Protein AF-A0A1V5ZQQ4-F1 (afdb_monomer_lite)

pLDDT: mean 89.94, std 13.93, range [45.78, 98.38]

Sequence (112 aa):
MADYFGESYQDEYYIRDCAAGTGNLLAGLMNKYNIYASTLDMADVQVMKEMADLKTANLLKEHIFQFDFLNDSFDKLPQSLQTIIKDPEKRKKLIIYINPPYAEATNAKTVT

Radius of gyration: 15.59 Å; chains: 1; bounding box: 49×38×34 Å

Organism: NCBI:txid1852826

Secondary structure (DSSP, 8-state):
-HHHH-TTHHHHSEEEESS-TTTGGGTT---GGGEEEEES-HHHHHHHHHHHHTTSS---GGGEEE--TTTS-GGGS-HHHHHHHHSHHHHTTEEEE---------------

Structure (mmCIF, N/CA/C/O backbone):
data_AF-A0A1V5ZQQ4-F1
#
_entry.id   AF-A0A1V5ZQQ4-F1
#
loop_
_atom_site.group_PDB
_atom_site.id
_atom_site.type_symbol
_atom_site.label_atom_id
_atom_site.label_alt_id
_atom_site.label_comp_id
_atom_site.label_asym_id
_atom_site.label_entity_id
_atom_site.label_seq_id
_atom_site.pdbx_PDB_ins_code
_atom_site.Cartn_x
_atom_site.Cartn_y
_atom_site.Cartn_z
_atom_site.occupancy
_atom_site.B_iso_or_equiv
_atom_site.auth_seq_id
_atom_site.auth_comp_id
_atom_site.auth_asym_id
_atom_site.auth_atom_id
_atom_site.pdbx_PDB_model_num
ATOM 1 N N . MET A 1 1 ? -14.286 -10.548 -2.247 1.00 75.56 1 MET A N 1
ATOM 2 C CA . MET A 1 1 ? -14.123 -9.343 -1.394 1.00 75.56 1 MET A CA 1
ATOM 3 C C . MET A 1 1 ? -15.473 -8.710 -1.116 1.00 75.56 1 MET A C 1
ATOM 5 O O . MET A 1 1 ? -15.832 -8.645 0.050 1.00 75.56 1 MET A O 1
ATOM 9 N N . ALA A 1 2 ? -16.248 -8.363 -2.150 1.00 77.94 2 ALA A N 1
ATOM 10 C CA . ALA A 1 2 ? -17.621 -7.877 -1.985 1.00 77.94 2 ALA A CA 1
ATOM 11 C C . ALA A 1 2 ? -18.520 -8.831 -1.172 1.00 77.94 2 ALA A C 1
ATOM 13 O O . ALA A 1 2 ? -19.231 -8.382 -0.284 1.00 77.94 2 ALA A O 1
ATOM 14 N N . ASP A 1 3 ? -18.391 -10.148 -1.364 1.00 81.88 3 ASP A N 1
ATOM 15 C CA . ASP A 1 3 ? -19.171 -11.138 -0.596 1.00 81.88 3 ASP A CA 1
ATOM 16 C C . ASP A 1 3 ? -18.884 -11.140 0.917 1.00 81.88 3 ASP A C 1
ATOM 18 O O . ASP A 1 3 ? -19.696 -11.620 1.702 1.00 81.88 3 ASP A O 1
ATOM 22 N N . TYR A 1 4 ? -17.726 -10.618 1.338 1.00 82.88 4 TYR A N 1
ATOM 23 C CA . TYR A 1 4 ? -17.295 -10.608 2.741 1.00 82.88 4 TYR A CA 1
ATOM 24 C C . TYR A 1 4 ? -17.385 -9.219 3.382 1.00 82.88 4 TYR A C 1
ATOM 26 O O . TYR A 1 4 ? -17.642 -9.118 4.578 1.00 82.88 4 TYR A O 1
ATOM 34 N N . PHE A 1 5 ? -17.165 -8.159 2.600 1.00 82.12 5 PHE A N 1
ATOM 35 C CA . PHE A 1 5 ? -17.071 -6.776 3.082 1.00 82.12 5 PHE A CA 1
ATOM 36 C C . PHE A 1 5 ? -18.140 -5.842 2.489 1.00 82.12 5 PHE A C 1
ATOM 38 O O . PHE A 1 5 ? -18.128 -4.649 2.775 1.00 82.12 5 PHE A O 1
ATOM 45 N N . GLY A 1 6 ? -19.063 -6.368 1.679 1.00 89.00 6 GLY A N 1
ATOM 46 C CA . GLY A 1 6 ? -20.081 -5.599 0.961 1.00 89.00 6 GLY A CA 1
ATOM 47 C C . GLY A 1 6 ? -19.580 -5.027 -0.368 1.00 89.00 6 GLY A C 1
ATOM 48 O O . GLY A 1 6 ? -18.380 -4.890 -0.602 1.00 89.00 6 GLY A O 1
ATOM 49 N N . GLU A 1 7 ? -20.503 -4.680 -1.267 1.00 86.25 7 GLU A N 1
ATOM 50 C CA . GLU A 1 7 ? -20.173 -4.168 -2.609 1.00 86.25 7 GLU A CA 1
ATOM 51 C C . GLU A 1 7 ? -19.390 -2.844 -2.575 1.0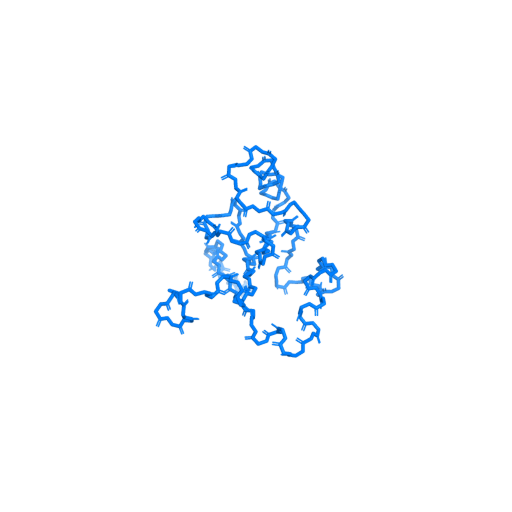0 86.25 7 GLU A C 1
ATOM 53 O O . GLU A 1 7 ? -18.525 -2.616 -3.419 1.00 86.25 7 GLU A O 1
ATOM 58 N N . SER A 1 8 ? -19.620 -2.009 -1.558 1.00 89.69 8 SER A N 1
ATOM 59 C CA . SER A 1 8 ? -18.974 -0.700 -1.376 1.00 89.69 8 SER A CA 1
ATOM 60 C C . SER A 1 8 ? -17.658 -0.749 -0.590 1.00 89.69 8 SER A C 1
ATOM 62 O O . SER A 1 8 ? -17.138 0.292 -0.187 1.00 89.69 8 SER A O 1
ATOM 64 N N . TYR A 1 9 ? -17.073 -1.934 -0.375 1.00 92.62 9 TYR A N 1
ATOM 65 C CA . TYR A 1 9 ? -15.894 -2.069 0.489 1.00 92.62 9 TYR A CA 1
ATOM 66 C C . TYR A 1 9 ? -14.703 -1.197 0.056 1.00 92.62 9 TYR A C 1
ATOM 68 O O . TYR A 1 9 ? -13.940 -0.761 0.909 1.00 92.62 9 TYR A O 1
ATOM 76 N N . GLN A 1 10 ? -14.529 -0.905 -1.240 1.00 92.69 10 GLN A N 1
ATOM 77 C CA . GLN A 1 10 ? -13.416 -0.063 -1.707 1.00 92.69 10 GLN A CA 1
ATOM 78 C C . GLN A 1 10 ? -13.546 1.410 -1.291 1.00 92.69 10 GLN A C 1
ATOM 80 O O . GLN A 1 10 ? -12.539 2.117 -1.243 1.00 92.69 10 GLN A O 1
ATOM 85 N N . ASP A 1 11 ? -14.755 1.870 -0.970 1.00 93.31 11 ASP A N 1
ATOM 86 C CA . ASP A 1 11 ? -14.997 3.224 -0.467 1.00 93.31 11 ASP A CA 1
ATOM 87 C C . ASP A 1 11 ? -14.879 3.293 1.057 1.00 93.31 11 ASP A C 1
ATOM 89 O O . ASP A 1 11 ? -14.467 4.312 1.613 1.00 93.31 11 ASP A O 1
ATOM 93 N N . GLU A 1 12 ? -15.200 2.193 1.735 1.00 93.56 12 GLU A N 1
ATOM 94 C CA . GLU A 1 12 ? -15.190 2.112 3.193 1.00 93.56 12 GLU A CA 1
ATOM 95 C C . GLU A 1 12 ? -13.832 1.714 3.776 1.00 93.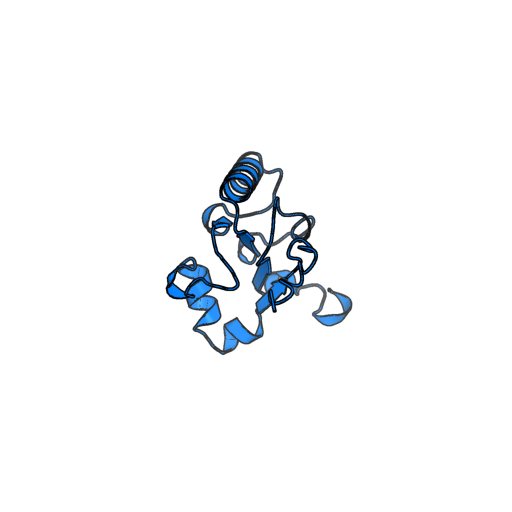56 12 GLU A C 1
ATOM 97 O O . GLU A 1 12 ? -13.508 2.126 4.894 1.00 93.56 12 GLU A O 1
ATOM 102 N N . TYR A 1 13 ? -13.058 0.914 3.042 1.00 96.81 13 TYR A N 1
ATOM 103 C CA . TYR A 1 13 ? -11.792 0.346 3.486 1.00 96.81 13 TYR A CA 1
ATOM 104 C C . TYR A 1 13 ? -10.606 0.937 2.732 1.00 96.81 13 TYR A C 1
ATOM 106 O O . TYR A 1 13 ? -10.659 1.227 1.538 1.00 96.81 13 TYR A O 1
ATOM 114 N N . TYR A 1 14 ? -9.493 1.038 3.448 1.00 97.75 14 TYR A N 1
ATOM 115 C CA . TYR A 1 14 ? -8.176 1.288 2.888 1.00 97.75 14 TYR A CA 1
ATOM 116 C C . TYR A 1 14 ? -7.535 -0.042 2.505 1.00 97.75 14 TYR A C 1
ATOM 118 O O . TYR A 1 14 ? -7.648 -1.019 3.242 1.00 97.75 14 TYR A O 1
ATOM 126 N N . ILE A 1 15 ? -6.830 -0.082 1.381 1.00 97.62 15 ILE A N 1
ATOM 127 C CA . ILE A 1 15 ? -6.109 -1.262 0.906 1.00 97.62 15 ILE A CA 1
ATOM 128 C C . ILE A 1 15 ? -4.627 -0.915 0.864 1.00 97.62 15 ILE A C 1
ATOM 130 O O . ILE A 1 15 ? -4.240 0.098 0.283 1.00 97.62 15 ILE A O 1
ATOM 134 N N . ARG A 1 16 ? -3.784 -1.758 1.457 1.00 97.50 16 ARG A N 1
ATOM 135 C CA . ARG A 1 16 ? -2.331 -1.660 1.316 1.00 97.50 16 ARG A CA 1
ATOM 136 C C . ARG A 1 16 ? -1.761 -2.982 0.833 1.00 97.50 16 ARG A C 1
ATOM 138 O O . ARG A 1 16 ? -1.897 -3.986 1.526 1.00 97.50 16 ARG A O 1
ATOM 145 N N . ASP A 1 17 ? -1.063 -2.952 -0.294 1.00 97.56 17 ASP A N 1
ATOM 146 C CA . ASP A 1 17 ? -0.182 -4.038 -0.712 1.00 97.56 17 ASP A CA 1
ATOM 147 C C . ASP A 1 17 ? 1.232 -3.783 -0.182 1.00 97.56 17 ASP A C 1
ATOM 149 O O . ASP A 1 17 ? 1.857 -2.766 -0.493 1.00 97.56 17 ASP A O 1
ATOM 153 N N . CYS A 1 18 ? 1.703 -4.675 0.687 1.00 96.00 18 CYS A N 1
ATOM 154 C CA . CYS A 1 18 ? 2.998 -4.554 1.349 1.00 96.00 18 CYS A CA 1
ATOM 155 C C . CYS A 1 18 ? 4.165 -5.101 0.515 1.00 96.00 18 CYS A C 1
ATOM 157 O O . CYS A 1 18 ? 5.313 -4.817 0.856 1.00 96.00 18 CYS A O 1
ATOM 159 N N . ALA A 1 19 ? 3.883 -5.879 -0.532 1.00 95.06 19 ALA A N 1
ATOM 160 C CA . ALA A 1 19 ? 4.879 -6.489 -1.408 1.00 95.06 19 ALA A CA 1
ATOM 161 C C . ALA A 1 19 ? 4.393 -6.431 -2.861 1.00 95.06 19 ALA A C 1
ATOM 163 O O . ALA A 1 19 ? 4.275 -7.448 -3.542 1.00 95.06 19 ALA A O 1
ATOM 164 N N . ALA A 1 20 ? 4.093 -5.215 -3.318 1.00 95.81 20 ALA A N 1
ATOM 165 C CA . ALA A 1 20 ? 3.322 -5.001 -4.534 1.00 95.81 20 ALA A CA 1
ATOM 166 C C . ALA A 1 20 ? 4.020 -5.481 -5.813 1.00 95.81 20 ALA A C 1
ATOM 168 O O . ALA A 1 20 ? 3.340 -5.778 -6.798 1.00 95.81 20 ALA A O 1
ATOM 169 N N . GLY A 1 21 ? 5.359 -5.536 -5.830 1.00 94.25 21 GLY A N 1
ATOM 170 C CA . GLY A 1 21 ? 6.113 -5.652 -7.078 1.00 94.25 21 GLY A CA 1
ATOM 171 C C . GLY A 1 21 ? 5.664 -4.549 -8.037 1.00 94.25 21 GLY A C 1
ATOM 172 O O . GLY A 1 21 ? 5.562 -3.391 -7.645 1.00 94.25 21 GLY A O 1
ATOM 173 N N . THR A 1 22 ? 5.255 -4.915 -9.250 1.00 94.06 22 THR A N 1
ATOM 174 C CA . THR A 1 22 ? 4.654 -3.992 -10.230 1.00 94.06 22 THR A CA 1
ATOM 175 C C . THR A 1 22 ? 3.133 -3.800 -10.086 1.00 94.06 22 THR A C 1
ATOM 177 O O . THR A 1 22 ? 2.505 -3.184 -10.943 1.00 94.06 22 THR A O 1
ATOM 180 N N . GLY A 1 23 ? 2.518 -4.281 -9.000 1.00 93.81 23 GLY A N 1
ATOM 181 C CA . GLY A 1 23 ? 1.132 -3.971 -8.624 1.00 93.81 23 GLY A CA 1
ATOM 182 C C . GLY A 1 23 ? 0.071 -4.978 -9.081 1.00 93.81 23 GLY A C 1
ATOM 183 O O . GLY A 1 23 ? -1.088 -4.603 -9.248 1.00 93.81 23 GLY A O 1
ATOM 184 N N . ASN A 1 24 ? 0.422 -6.255 -9.271 1.00 93.12 24 ASN A N 1
ATOM 185 C CA . ASN A 1 24 ? -0.504 -7.272 -9.799 1.00 93.12 24 ASN A CA 1
ATOM 186 C C . ASN A 1 24 ? -1.789 -7.440 -8.961 1.00 93.12 24 ASN A C 1
ATOM 188 O O . ASN A 1 24 ? -2.875 -7.559 -9.521 1.00 93.12 24 ASN A O 1
ATOM 192 N N . LEU A 1 25 ? -1.692 -7.411 -7.626 1.00 93.62 25 LEU A N 1
ATOM 193 C CA . LEU A 1 25 ? -2.863 -7.552 -6.744 1.00 93.62 25 LEU A CA 1
ATOM 194 C C . LEU A 1 25 ? -3.742 -6.297 -6.681 1.00 93.62 25 LEU A C 1
ATOM 196 O O . LEU A 1 25 ? -4.848 -6.343 -6.146 1.00 93.62 25 LEU A O 1
ATOM 200 N N . LEU A 1 26 ? -3.258 -5.177 -7.215 1.00 94.81 26 LEU A N 1
ATOM 201 C CA . LEU A 1 26 ? -3.975 -3.905 -7.236 1.00 94.81 26 LEU A CA 1
ATOM 202 C C . LEU A 1 26 ? -4.786 -3.723 -8.527 1.00 94.81 26 LEU A C 1
ATOM 204 O O . LEU A 1 26 ? -5.592 -2.795 -8.627 1.00 94.81 26 LEU A O 1
ATOM 208 N N . ALA A 1 27 ? -4.596 -4.605 -9.514 1.00 92.62 27 ALA A N 1
ATOM 209 C CA . ALA A 1 27 ? -5.333 -4.580 -10.768 1.00 92.62 27 ALA A CA 1
ATOM 210 C C . ALA A 1 27 ? -6.844 -4.760 -10.528 1.00 92.62 27 ALA A C 1
ATOM 212 O O . ALA A 1 27 ? -7.281 -5.658 -9.813 1.00 92.62 27 ALA A O 1
ATOM 213 N N . GLY A 1 28 ? -7.653 -3.893 -11.144 1.00 91.31 28 GLY A N 1
ATOM 214 C CA . GLY A 1 28 ? -9.117 -3.916 -11.020 1.00 91.31 28 GLY A CA 1
ATOM 215 C C . GLY A 1 28 ? -9.681 -3.186 -9.796 1.00 91.31 28 GLY A C 1
ATOM 216 O O . GLY A 1 28 ? -10.900 -3.064 -9.678 1.00 91.31 28 GLY A O 1
ATOM 217 N N . LEU A 1 29 ? -8.835 -2.656 -8.906 1.00 94.44 29 LEU A N 1
ATOM 218 C CA . LEU A 1 29 ? -9.287 -1.750 -7.853 1.00 94.44 29 LEU A CA 1
ATOM 219 C C . LEU A 1 29 ? -9.560 -0.344 -8.420 1.00 94.44 29 LEU A C 1
ATOM 221 O O . LEU A 1 29 ? -8.811 0.198 -9.238 1.00 94.44 29 LEU A O 1
ATOM 225 N N . MET A 1 30 ? -10.656 0.259 -7.970 1.00 93.62 30 MET A N 1
ATOM 226 C CA . MET A 1 30 ? -11.259 1.452 -8.566 1.00 93.62 30 MET A CA 1
ATOM 227 C C . MET A 1 30 ? -11.031 2.717 -7.731 1.00 93.62 30 MET A C 1
ATOM 229 O O . MET A 1 30 ? -10.855 3.801 -8.294 1.00 93.62 30 MET A O 1
ATOM 233 N N . ASN A 1 31 ? -10.978 2.612 -6.401 1.00 95.31 31 ASN A N 1
ATOM 234 C CA . ASN A 1 31 ? -10.802 3.781 -5.538 1.00 95.31 31 ASN A CA 1
ATOM 235 C C . ASN A 1 31 ? -9.323 4.043 -5.203 1.00 95.31 31 ASN A C 1
ATOM 237 O O . ASN A 1 31 ? -8.840 3.724 -4.118 1.00 95.31 31 ASN A O 1
ATOM 241 N N . LYS A 1 32 ? -8.599 4.687 -6.125 1.00 95.38 32 LYS A N 1
ATOM 242 C CA . LYS A 1 32 ? -7.164 5.009 -5.974 1.00 95.38 32 LYS A CA 1
ATOM 243 C C . LYS A 1 32 ? -6.796 5.839 -4.739 1.00 95.38 32 LYS A C 1
ATOM 245 O O . LYS A 1 32 ? -5.641 5.816 -4.322 1.00 95.38 32 LYS A O 1
ATOM 250 N N . TYR A 1 33 ? -7.749 6.564 -4.150 1.00 96.50 33 TYR A N 1
ATOM 251 C CA . TYR A 1 33 ? -7.524 7.364 -2.940 1.00 96.50 33 TYR A CA 1
ATOM 252 C C . TYR A 1 33 ? -7.396 6.502 -1.683 1.00 96.50 33 TYR A C 1
ATOM 254 O O . TYR A 1 33 ? -6.825 6.952 -0.693 1.00 96.50 33 TYR A O 1
ATOM 262 N N . ASN A 1 34 ? -7.874 5.260 -1.737 1.00 97.19 34 ASN A N 1
ATOM 263 C CA . ASN A 1 34 ? -7.819 4.318 -0.626 1.00 97.19 34 ASN A CA 1
ATOM 264 C C . ASN A 1 34 ? -6.742 3.240 -0.806 1.00 97.19 34 ASN A C 1
ATOM 266 O O . ASN A 1 34 ? -6.581 2.400 0.076 1.00 97.19 34 ASN A O 1
ATOM 270 N N . ILE A 1 35 ? -6.000 3.253 -1.918 1.00 98.00 35 ILE A N 1
ATOM 271 C CA . ILE A 1 35 ? -5.030 2.209 -2.258 1.00 98.00 35 ILE A CA 1
ATOM 272 C C . ILE A 1 35 ? -3.609 2.709 -2.020 1.00 98.00 35 ILE A C 1
ATOM 274 O O . ILE A 1 35 ? -3.235 3.781 -2.494 1.00 98.00 35 ILE A O 1
ATOM 278 N N . TYR A 1 36 ? -2.819 1.893 -1.328 1.00 98.38 36 TYR A N 1
ATOM 279 C CA . TYR A 1 36 ? -1.401 2.091 -1.055 1.00 98.38 36 TYR A CA 1
ATOM 280 C C . TYR A 1 36 ? -0.593 0.898 -1.560 1.00 98.38 36 TYR A C 1
ATOM 282 O O . TYR A 1 36 ? -0.992 -0.252 -1.376 1.00 98.38 36 TYR A O 1
ATOM 290 N N . ALA A 1 37 ? 0.559 1.173 -2.162 1.00 98.19 37 ALA A N 1
ATOM 291 C CA . ALA A 1 37 ? 1.449 0.159 -2.708 1.00 98.19 37 ALA A CA 1
ATOM 292 C C . ALA A 1 37 ? 2.865 0.385 -2.184 1.00 98.19 37 ALA A C 1
ATOM 294 O O . ALA A 1 37 ? 3.440 1.464 -2.358 1.00 98.19 37 ALA A O 1
ATOM 295 N N . SER A 1 38 ? 3.435 -0.643 -1.563 1.00 97.62 38 SER A N 1
ATOM 296 C CA . SER A 1 38 ? 4.838 -0.639 -1.184 1.00 97.62 38 SER A CA 1
ATOM 297 C C . SER A 1 38 ? 5.561 -1.899 -1.618 1.00 97.62 38 SER A C 1
ATOM 299 O O . SER A 1 38 ? 4.981 -2.979 -1.681 1.00 97.62 38 SER A O 1
ATOM 301 N N . THR A 1 39 ? 6.842 -1.743 -1.920 1.00 96.50 39 THR A N 1
ATOM 302 C CA . THR A 1 39 ? 7.738 -2.829 -2.320 1.00 96.50 39 THR A CA 1
ATOM 303 C C . THR A 1 39 ? 9.164 -2.500 -1.882 1.00 96.50 39 THR A C 1
ATOM 305 O O . THR A 1 39 ? 9.481 -1.344 -1.581 1.00 96.50 39 THR A O 1
ATOM 308 N N . LEU A 1 40 ? 10.017 -3.521 -1.820 1.00 95.38 40 LEU A N 1
ATOM 309 C CA . LEU A 1 40 ? 11.424 -3.377 -1.456 1.00 95.38 40 LEU A CA 1
ATOM 310 C C . LEU A 1 40 ? 12.248 -2.764 -2.599 1.00 95.38 40 LEU A C 1
ATOM 312 O O . LEU A 1 40 ? 13.190 -2.016 -2.339 1.00 95.38 40 LEU A O 1
ATOM 316 N N . ASP A 1 41 ? 11.897 -3.060 -3.852 1.00 95.56 41 ASP A N 1
ATOM 317 C CA . ASP A 1 41 ? 12.666 -2.643 -5.026 1.00 95.56 41 ASP A CA 1
ATOM 318 C C . ASP A 1 41 ? 12.250 -1.246 -5.529 1.00 95.56 41 ASP A C 1
ATOM 320 O O . ASP A 1 41 ? 11.093 -0.994 -5.870 1.00 95.56 41 ASP A O 1
ATOM 324 N N . MET A 1 42 ? 13.207 -0.316 -5.615 1.00 96.81 42 MET A N 1
ATOM 325 C CA . MET A 1 42 ? 12.967 1.014 -6.189 1.00 96.81 42 MET A CA 1
ATOM 326 C C . MET A 1 42 ? 12.623 0.977 -7.680 1.00 96.81 42 MET A C 1
ATOM 328 O O . MET A 1 42 ? 11.925 1.879 -8.151 1.00 96.81 42 MET A O 1
ATOM 332 N N . ALA A 1 43 ? 13.094 -0.026 -8.425 1.00 97.56 43 ALA A N 1
ATOM 333 C CA . ALA A 1 43 ? 12.752 -0.187 -9.833 1.00 97.56 43 ALA A CA 1
ATOM 334 C C . ALA A 1 43 ? 11.246 -0.434 -9.994 1.00 97.56 43 ALA A C 1
ATOM 336 O O . ALA A 1 43 ? 10.590 0.259 -10.771 1.00 97.56 43 ALA A O 1
ATOM 337 N N . ASP A 1 44 ? 10.679 -1.323 -9.177 1.00 97.19 44 ASP A N 1
ATOM 338 C CA . ASP A 1 44 ? 9.238 -1.582 -9.137 1.00 97.19 44 ASP A CA 1
ATOM 339 C C . ASP A 1 44 ? 8.435 -0.327 -8.763 1.00 97.19 44 ASP A C 1
ATOM 341 O O . ASP A 1 44 ? 7.421 -0.017 -9.394 1.00 97.19 44 ASP A O 1
ATOM 345 N N . VAL A 1 45 ? 8.905 0.446 -7.773 1.00 98.06 45 VAL A N 1
ATOM 346 C CA . VAL A 1 45 ? 8.290 1.735 -7.398 1.00 98.06 45 VAL A CA 1
ATOM 347 C C . VAL A 1 45 ? 8.252 2.688 -8.590 1.00 98.06 45 VAL A C 1
ATOM 349 O O . VAL A 1 45 ? 7.230 3.338 -8.827 1.00 98.06 45 VAL A O 1
ATOM 352 N N . GLN A 1 46 ? 9.354 2.789 -9.334 1.00 98.19 46 GLN A N 1
ATOM 353 C CA . GLN A 1 46 ? 9.444 3.671 -10.491 1.00 98.19 46 GLN A CA 1
ATOM 354 C C . GLN A 1 46 ? 8.507 3.217 -11.615 1.00 98.19 46 GLN A C 1
ATOM 356 O O . GLN A 1 46 ? 7.781 4.047 -12.163 1.00 98.19 46 GLN A O 1
ATOM 361 N N . VAL A 1 47 ? 8.456 1.911 -11.891 1.00 98.00 47 VAL A N 1
ATOM 362 C CA . VAL A 1 47 ? 7.543 1.314 -12.875 1.00 98.00 47 VAL A CA 1
ATOM 363 C C . VAL A 1 47 ? 6.084 1.585 -12.497 1.00 98.00 47 VAL A C 1
ATOM 365 O O . VAL A 1 47 ? 5.314 2.063 -13.327 1.00 98.00 47 VAL A O 1
ATOM 368 N N . MET A 1 48 ? 5.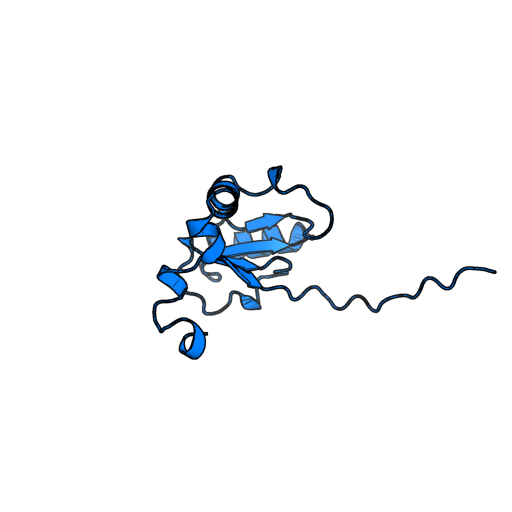692 1.382 -11.234 1.00 97.75 48 MET A N 1
ATOM 369 C CA . MET A 1 48 ? 4.333 1.703 -10.772 1.00 97.75 48 MET A CA 1
ATOM 370 C C . MET A 1 48 ? 4.002 3.195 -10.898 1.00 97.75 48 MET A C 1
ATOM 372 O O . MET A 1 48 ? 2.886 3.543 -11.290 1.00 97.75 48 MET A O 1
ATOM 376 N N . LYS A 1 49 ? 4.950 4.093 -10.599 1.00 98.25 49 LYS A N 1
ATOM 377 C CA . LYS A 1 49 ? 4.746 5.544 -10.757 1.00 98.25 49 LYS A CA 1
ATOM 378 C C . LYS A 1 49 ? 4.585 5.955 -12.217 1.00 98.25 49 LYS A C 1
ATOM 380 O O . LYS A 1 49 ? 3.759 6.822 -12.499 1.00 98.25 49 LYS A O 1
ATOM 385 N N . GLU A 1 50 ? 5.334 5.336 -13.123 1.00 98.00 50 GLU A N 1
ATOM 386 C CA . GLU A 1 50 ? 5.191 5.538 -14.566 1.00 98.00 50 GLU A CA 1
ATOM 387 C C . GLU A 1 50 ? 3.841 5.008 -15.070 1.00 98.00 50 GLU A C 1
ATOM 389 O O . GLU A 1 50 ? 3.129 5.707 -15.788 1.00 98.00 50 GLU A O 1
ATOM 394 N N . MET A 1 51 ? 3.414 3.825 -14.620 1.00 96.62 51 MET A N 1
ATOM 395 C CA . MET A 1 51 ? 2.083 3.300 -14.944 1.00 96.62 51 MET A CA 1
ATOM 396 C C . MET A 1 51 ? 0.954 4.203 -14.425 1.00 96.62 51 MET A C 1
ATOM 398 O O . MET A 1 51 ? -0.063 4.379 -15.099 1.00 96.62 51 MET A O 1
ATOM 402 N N . ALA A 1 52 ? 1.131 4.820 -13.254 1.00 96.56 52 ALA A N 1
ATOM 403 C CA . ALA A 1 52 ? 0.189 5.807 -12.733 1.00 96.56 52 ALA A CA 1
ATOM 404 C C . ALA A 1 52 ? 0.149 7.089 -13.593 1.00 96.56 52 ALA A C 1
ATOM 406 O O . ALA A 1 52 ? -0.936 7.612 -13.850 1.00 96.56 52 ALA A O 1
ATOM 407 N N . ASP A 1 53 ? 1.297 7.568 -14.094 1.00 97.06 53 ASP A N 1
ATOM 408 C CA . ASP A 1 53 ? 1.366 8.701 -15.038 1.00 97.06 53 ASP A CA 1
ATOM 409 C C . ASP A 1 53 ? 0.647 8.417 -16.351 1.00 97.06 53 ASP A C 1
ATOM 411 O O . ASP A 1 53 ? -0.147 9.229 -16.833 1.00 97.06 53 ASP A O 1
ATOM 415 N N . LEU A 1 54 ? 0.919 7.242 -16.915 1.00 96.31 54 LEU A N 1
ATOM 416 C CA . LEU A 1 54 ? 0.328 6.777 -18.165 1.00 96.31 54 LEU A CA 1
ATOM 417 C C . LEU A 1 54 ? -1.141 6.359 -17.999 1.00 96.31 54 LEU A C 1
ATOM 419 O O . LEU A 1 54 ? -1.789 6.003 -18.982 1.00 96.31 54 LEU A O 1
ATOM 423 N N . LYS A 1 55 ? -1.681 6.425 -16.773 1.00 92.56 55 LYS A N 1
ATOM 424 C CA . LYS A 1 55 ? -3.046 6.020 -16.403 1.00 92.56 55 LYS A CA 1
ATOM 425 C C . LYS A 1 55 ? 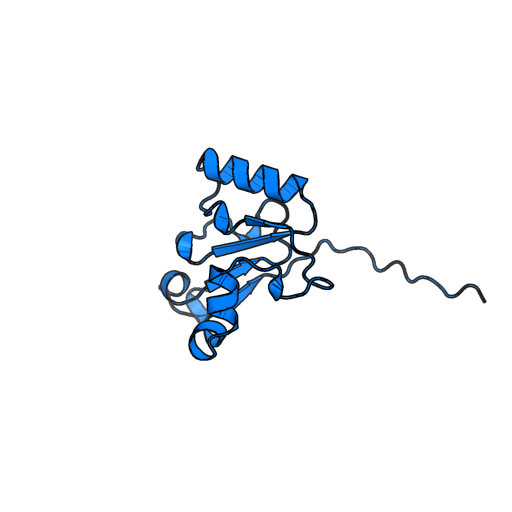-3.350 4.549 -16.712 1.00 92.56 55 LYS A C 1
ATOM 427 O O . LYS A 1 55 ? -4.512 4.188 -16.884 1.00 92.56 55 LYS A O 1
ATOM 432 N N . THR A 1 56 ? -2.322 3.703 -16.768 1.00 92.50 56 THR A N 1
ATOM 433 C CA . THR A 1 56 ? -2.458 2.248 -16.928 1.00 92.50 56 THR A CA 1
ATOM 434 C C . THR A 1 56 ? -2.623 1.543 -15.582 1.00 92.50 56 THR A C 1
ATOM 436 O O . THR A 1 56 ? -3.266 0.498 -15.520 1.00 92.50 56 THR A O 1
ATOM 439 N N . ALA A 1 57 ? -2.127 2.145 -14.496 1.00 93.50 57 ALA A N 1
ATOM 440 C CA . ALA A 1 57 ? -2.436 1.756 -13.123 1.00 93.50 57 ALA A CA 1
ATOM 441 C C . ALA A 1 57 ? -3.310 2.822 -12.449 1.00 93.50 57 ALA A C 1
ATOM 443 O O . ALA A 1 57 ? -2.996 4.014 -12.464 1.00 93.50 57 ALA A O 1
ATOM 444 N N . ASN A 1 58 ? -4.402 2.399 -11.811 1.00 95.50 58 ASN A N 1
ATOM 445 C CA . ASN A 1 58 ? -5.303 3.294 -11.088 1.00 95.50 58 ASN A CA 1
ATOM 446 C C . ASN A 1 58 ? -4.796 3.553 -9.658 1.00 95.50 58 ASN A C 1
ATOM 448 O O . ASN A 1 58 ? -5.399 3.125 -8.676 1.00 95.50 58 ASN A O 1
ATOM 452 N N . LEU A 1 59 ? -3.654 4.232 -9.551 1.00 96.25 59 LEU A N 1
ATOM 453 C CA . LEU A 1 59 ? -2.963 4.518 -8.292 1.00 96.25 59 LEU A CA 1
ATOM 454 C C . LEU A 1 59 ? -2.589 6.001 -8.203 1.00 96.25 59 LEU A C 1
ATOM 456 O O . LEU A 1 59 ? -2.405 6.677 -9.215 1.00 96.25 59 LEU A O 1
ATOM 460 N N . LEU A 1 60 ? -2.470 6.514 -6.979 1.00 97.12 60 LEU A N 1
ATOM 461 C CA . LEU A 1 60 ? -1.861 7.819 -6.727 1.00 97.12 60 LEU A CA 1
ATOM 462 C C . LEU A 1 60 ? -0.356 7.652 -6.548 1.00 97.12 60 LEU A C 1
ATOM 464 O O . LEU A 1 60 ? 0.089 6.778 -5.807 1.00 97.12 60 LEU A O 1
ATOM 468 N N . LYS A 1 61 ? 0.439 8.519 -7.177 1.00 96.81 61 LYS A N 1
ATOM 469 C CA . LYS A 1 61 ? 1.905 8.468 -7.074 1.00 96.81 61 LYS A CA 1
ATOM 470 C C . LYS A 1 61 ? 2.404 8.612 -5.647 1.00 96.81 61 LYS A C 1
ATOM 472 O O . LYS A 1 61 ? 3.394 7.989 -5.274 1.00 96.81 61 LYS A O 1
ATOM 477 N N . GLU A 1 62 ? 1.714 9.424 -4.860 1.00 97.19 62 GLU A N 1
ATOM 478 C CA . GLU A 1 62 ? 2.005 9.687 -3.454 1.00 97.19 62 GLU A CA 1
ATOM 479 C C . GLU A 1 62 ? 1.754 8.453 -2.576 1.00 97.19 62 GLU A C 1
ATOM 481 O O . GLU A 1 62 ? 2.228 8.387 -1.444 1.00 97.19 62 GLU A O 1
ATOM 486 N N . HIS A 1 63 ? 1.010 7.472 -3.093 1.00 97.94 63 HIS A N 1
ATOM 487 C CA . HIS A 1 63 ? 0.690 6.218 -2.418 1.00 97.94 63 HIS A CA 1
ATOM 488 C C . HIS A 1 63 ? 1.585 5.054 -2.864 1.00 97.94 63 HIS A C 1
ATOM 490 O O . HIS A 1 63 ? 1.416 3.942 -2.365 1.00 97.94 63 HIS A O 1
ATOM 496 N N . ILE A 1 64 ? 2.545 5.312 -3.761 1.00 98.25 64 ILE A N 1
ATOM 497 C CA . ILE A 1 64 ? 3.536 4.345 -4.236 1.00 98.25 64 ILE A CA 1
ATOM 498 C C . ILE A 1 64 ? 4.897 4.715 -3.640 1.00 98.25 64 ILE A C 1
ATOM 500 O O . ILE A 1 64 ? 5.468 5.769 -3.949 1.00 98.25 64 ILE A O 1
ATOM 504 N N . PHE A 1 65 ? 5.438 3.852 -2.785 1.00 98.31 65 PHE A N 1
ATOM 505 C CA . PHE A 1 65 ? 6.666 4.141 -2.044 1.00 98.31 65 PHE A CA 1
ATOM 506 C C . PHE A 1 65 ? 7.482 2.879 -1.765 1.00 98.31 65 PHE A C 1
ATOM 508 O O . PHE A 1 65 ? 6.942 1.782 -1.649 1.00 98.31 65 PHE A O 1
ATOM 515 N N . GLN A 1 66 ? 8.798 3.042 -1.645 1.00 97.88 66 GLN A N 1
ATOM 516 C CA . GLN A 1 66 ? 9.661 1.961 -1.183 1.00 97.88 66 GLN A CA 1
ATOM 517 C C . GLN A 1 66 ? 9.473 1.775 0.318 1.00 97.88 66 GLN A C 1
ATOM 519 O O . GLN A 1 66 ? 9.465 2.755 1.067 1.00 97.88 66 GLN A O 1
ATOM 524 N N . PHE A 1 67 ? 9.308 0.530 0.749 1.00 97.56 67 PHE A N 1
ATOM 525 C CA . PHE A 1 67 ? 9.201 0.189 2.162 1.00 97.56 67 PHE A CA 1
ATOM 526 C C . PHE A 1 67 ? 9.547 -1.280 2.375 1.00 97.56 67 PHE A C 1
ATOM 528 O O . PHE A 1 67 ? 8.937 -2.157 1.758 1.00 97.56 67 PHE A O 1
ATOM 535 N N . ASP A 1 68 ? 10.469 -1.550 3.291 1.00 94.69 68 ASP A N 1
ATOM 536 C CA . ASP A 1 68 ? 10.710 -2.898 3.786 1.00 94.69 68 ASP A CA 1
ATOM 537 C C . ASP A 1 68 ? 9.660 -3.244 4.850 1.00 94.69 68 ASP A C 1
ATOM 539 O O . ASP A 1 68 ? 9.740 -2.819 6.001 1.00 94.69 68 ASP A O 1
ATOM 543 N N . PHE A 1 69 ? 8.653 -4.030 4.465 1.00 91.25 69 PHE A N 1
ATOM 544 C CA . PHE A 1 69 ? 7.565 -4.421 5.363 1.00 91.25 69 PHE A CA 1
ATOM 545 C C . PHE A 1 69 ? 8.032 -5.121 6.652 1.00 91.25 69 PHE A C 1
ATOM 547 O O . PHE A 1 69 ? 7.334 -5.033 7.662 1.00 91.25 69 PHE A O 1
ATOM 554 N N . LEU A 1 70 ? 9.180 -5.804 6.628 1.00 91.50 70 LEU A N 1
ATOM 555 C CA . LEU A 1 70 ? 9.686 -6.571 7.766 1.00 91.50 70 LEU A CA 1
ATOM 556 C C . LEU A 1 70 ? 10.608 -5.745 8.665 1.00 91.50 70 LEU A C 1
ATOM 558 O O . LEU A 1 70 ? 10.605 -5.951 9.878 1.00 91.50 70 LEU A O 1
ATOM 562 N N . ASN A 1 71 ? 11.388 -4.830 8.083 1.00 93.62 71 ASN A N 1
ATOM 563 C CA . ASN A 1 71 ? 12.481 -4.165 8.798 1.00 93.62 71 ASN A CA 1
ATOM 564 C C . ASN A 1 71 ? 12.290 -2.654 8.991 1.00 93.62 71 ASN A C 1
ATOM 566 O O . ASN A 1 71 ? 12.909 -2.077 9.889 1.00 93.62 71 ASN A O 1
ATOM 570 N N . ASP A 1 72 ? 11.466 -1.986 8.180 1.00 96.19 72 ASP A N 1
ATOM 571 C CA . ASP A 1 72 ? 11.311 -0.536 8.276 1.00 96.19 72 ASP A CA 1
ATOM 572 C C . ASP A 1 72 ? 10.357 -0.104 9.396 1.00 96.19 72 ASP A C 1
ATOM 574 O O . ASP A 1 72 ? 9.282 -0.666 9.612 1.00 96.19 72 ASP A O 1
ATOM 578 N N . SER A 1 73 ? 10.721 0.993 10.072 1.00 95.88 73 SER A N 1
ATOM 579 C CA . SER A 1 73 ? 9.818 1.677 11.002 1.00 95.88 73 SER A CA 1
ATOM 580 C C . SER A 1 73 ? 8.622 2.278 10.262 1.00 95.88 73 SER A C 1
ATOM 582 O O . SER A 1 73 ? 8.767 2.890 9.200 1.00 95.88 73 SER A O 1
ATOM 584 N N . PHE A 1 74 ? 7.444 2.218 10.886 1.00 93.62 74 PHE A N 1
ATOM 585 C CA . PHE A 1 74 ? 6.234 2.873 10.387 1.00 93.62 74 PHE A CA 1
ATOM 586 C C . PHE A 1 74 ? 6.344 4.398 10.265 1.00 93.62 74 PHE A C 1
ATOM 588 O O . PHE A 1 74 ? 5.539 5.001 9.555 1.00 93.62 74 PHE A O 1
ATOM 595 N N . ASP A 1 75 ? 7.349 5.028 10.873 1.00 94.38 75 ASP A N 1
ATOM 596 C CA . ASP A 1 75 ? 7.618 6.460 10.687 1.00 94.38 75 ASP A CA 1
ATOM 597 C C . ASP A 1 75 ? 8.071 6.805 9.260 1.00 94.38 75 ASP A C 1
ATOM 599 O O . ASP A 1 75 ? 7.961 7.958 8.844 1.00 94.38 75 ASP A O 1
ATOM 603 N N . LYS A 1 76 ? 8.537 5.813 8.487 1.00 95.69 76 LYS A N 1
ATOM 604 C CA . LYS A 1 76 ? 8.878 5.975 7.065 1.00 95.69 76 LYS A CA 1
ATOM 605 C C . LYS A 1 76 ? 7.663 5.906 6.134 1.00 95.69 76 LYS A C 1
ATOM 607 O O . LYS A 1 76 ? 7.795 6.184 4.945 1.00 95.69 76 LYS A O 1
ATOM 612 N N . LEU A 1 77 ? 6.486 5.521 6.637 1.00 97.00 77 LEU A N 1
ATOM 613 C CA . LEU A 1 77 ? 5.275 5.469 5.816 1.00 97.00 77 LEU A CA 1
ATOM 614 C C . LEU A 1 77 ? 4.847 6.882 5.389 1.00 97.00 77 LEU A C 1
ATOM 616 O O . LEU A 1 77 ? 5.071 7.837 6.136 1.00 97.00 77 LEU A O 1
ATOM 620 N N . PRO A 1 78 ? 4.152 7.039 4.249 1.00 96.88 78 PRO A N 1
ATOM 621 C CA . PRO A 1 78 ? 3.543 8.312 3.884 1.00 96.88 78 PRO A CA 1
ATOM 622 C C . PRO A 1 78 ? 2.632 8.843 4.994 1.00 96.88 78 PRO A C 1
ATOM 624 O O . PRO A 1 78 ? 1.916 8.081 5.649 1.00 96.88 78 PRO A O 1
ATOM 627 N N . GLN A 1 79 ? 2.611 10.164 5.175 1.00 96.50 79 GLN A N 1
ATOM 628 C CA . GLN A 1 79 ? 1.864 10.809 6.259 1.00 96.50 79 GLN A CA 1
ATOM 629 C C . GLN A 1 79 ? 0.366 10.448 6.256 1.00 96.50 79 GLN A C 1
ATOM 631 O O . GLN A 1 79 ? -0.237 10.275 7.320 1.00 96.50 79 GLN A O 1
ATOM 636 N N . SER A 1 80 ? -0.239 10.301 5.072 1.00 96.00 80 SER A N 1
ATOM 637 C CA . SER A 1 80 ? -1.642 9.890 4.920 1.00 96.00 80 SER A CA 1
ATOM 638 C C . SER A 1 80 ? -1.887 8.491 5.494 1.00 96.00 80 SER A C 1
ATOM 640 O O . SER A 1 80 ? -2.795 8.306 6.306 1.00 96.00 80 SER A O 1
ATOM 642 N N . LEU A 1 81 ? -1.010 7.536 5.181 1.00 96.81 81 LEU A N 1
ATOM 643 C CA . LEU A 1 81 ? -1.077 6.174 5.701 1.00 96.81 81 LEU A CA 1
ATOM 644 C C . LEU A 1 81 ? -0.753 6.102 7.199 1.00 96.81 81 LEU A C 1
ATOM 646 O O . LEU A 1 81 ? -1.426 5.381 7.935 1.00 96.81 81 LEU A O 1
ATOM 650 N N . GLN A 1 82 ? 0.214 6.886 7.686 1.00 96.94 82 GLN A N 1
ATOM 651 C CA . GLN A 1 82 ? 0.470 6.989 9.127 1.00 96.94 82 GLN A CA 1
ATOM 652 C C . GLN A 1 82 ? -0.765 7.470 9.886 1.00 96.94 82 GLN A C 1
ATOM 654 O O . GLN A 1 82 ? -1.059 6.958 10.961 1.00 96.94 82 GLN A O 1
ATOM 659 N N . THR A 1 83 ? -1.497 8.435 9.326 1.00 96.56 83 THR A N 1
ATOM 660 C CA . THR A 1 83 ? -2.719 8.971 9.938 1.00 96.56 83 THR A CA 1
ATOM 661 C C . THR A 1 83 ? -3.807 7.900 10.020 1.00 96.56 83 THR A C 1
ATOM 663 O O . THR A 1 83 ? -4.463 7.780 11.051 1.00 96.56 83 THR A O 1
ATOM 666 N N . ILE A 1 84 ? -3.958 7.081 8.974 1.00 96.44 84 ILE A N 1
ATOM 667 C CA . ILE A 1 84 ? -4.892 5.943 8.954 1.00 96.44 84 ILE A CA 1
ATOM 668 C C . ILE A 1 84 ? -4.499 4.900 10.005 1.00 96.44 84 ILE A C 1
ATOM 670 O O . ILE A 1 84 ? -5.341 4.458 10.780 1.00 96.44 84 ILE A O 1
ATOM 674 N N . ILE A 1 85 ? -3.219 4.523 10.060 1.00 94.88 85 ILE A N 1
ATOM 675 C CA . ILE A 1 85 ? -2.745 3.489 10.984 1.00 94.88 85 ILE A CA 1
ATOM 676 C C . ILE A 1 85 ? -2.773 3.993 12.426 1.00 94.88 85 ILE A C 1
ATOM 678 O O . ILE A 1 85 ? -3.070 3.216 13.322 1.00 94.88 85 ILE A O 1
ATOM 682 N N . LYS A 1 86 ? -2.487 5.264 12.708 1.00 95.50 86 LYS A N 1
ATOM 683 C CA . LYS A 1 86 ? -2.482 5.799 14.083 1.00 95.50 86 LYS A CA 1
ATOM 684 C C . LYS A 1 86 ? -3.897 5.992 14.650 1.00 95.50 86 LYS A C 1
ATOM 686 O O . LYS A 1 86 ? -4.049 5.947 15.866 1.00 95.50 86 LYS A O 1
ATOM 691 N N . ASP A 1 87 ? -4.915 6.111 13.801 1.00 97.31 87 ASP A N 1
ATOM 692 C CA . ASP A 1 87 ? -6.329 6.208 14.183 1.00 97.31 87 ASP A CA 1
ATOM 693 C C . ASP A 1 87 ? -6.954 4.805 14.391 1.00 97.31 87 ASP A C 1
ATOM 695 O O . ASP A 1 87 ? -7.023 4.022 13.441 1.00 97.31 87 ASP A O 1
ATOM 699 N N . PRO A 1 88 ? -7.418 4.449 15.608 1.00 96.44 88 PRO A N 1
ATOM 700 C CA . PRO A 1 88 ? -7.971 3.122 15.889 1.00 96.44 88 PRO A CA 1
ATOM 701 C C . PRO A 1 88 ? -9.201 2.742 15.055 1.00 96.44 88 PRO A C 1
ATOM 703 O O . PRO A 1 88 ? -9.348 1.568 14.714 1.00 96.44 88 PRO A O 1
ATOM 706 N N . GLU A 1 89 ? -10.076 3.691 14.717 1.00 95.81 89 GLU A N 1
ATOM 707 C CA . GLU A 1 89 ? -11.294 3.400 13.949 1.00 95.81 89 GLU A CA 1
ATOM 708 C C . GLU A 1 89 ? -10.985 3.240 12.462 1.00 95.81 89 GLU A C 1
ATOM 710 O O . GLU A 1 89 ? -11.503 2.329 11.815 1.00 95.81 89 GLU A O 1
ATOM 715 N N . LYS A 1 90 ? -10.069 4.053 11.923 1.00 96.06 90 LYS A N 1
ATOM 716 C CA . LYS A 1 90 ? -9.605 3.891 10.535 1.00 96.06 90 LYS A CA 1
ATOM 717 C C . LYS A 1 90 ? -8.763 2.634 10.356 1.00 96.06 90 LYS A C 1
ATOM 719 O O . LYS A 1 90 ? -8.912 1.942 9.352 1.00 96.06 90 LYS A O 1
ATOM 724 N N . ARG A 1 91 ? -7.931 2.287 11.344 1.00 95.94 91 ARG A N 1
ATOM 725 C CA . ARG A 1 91 ? -7.103 1.070 11.328 1.00 95.94 91 ARG A CA 1
ATOM 726 C C . ARG A 1 91 ? -7.942 -0.201 11.210 1.00 95.94 91 ARG A C 1
ATOM 728 O O . ARG A 1 91 ? -7.527 -1.123 10.517 1.00 95.94 91 ARG A O 1
ATOM 735 N N . LYS A 1 92 ? -9.124 -0.257 11.839 1.00 95.50 92 LYS A N 1
ATOM 736 C CA . LYS A 1 92 ? -10.057 -1.397 11.700 1.00 95.50 92 LYS A CA 1
ATOM 737 C C . LYS A 1 92 ? -10.528 -1.607 10.260 1.00 95.50 92 LYS A C 1
ATOM 739 O O . LYS A 1 92 ? -10.933 -2.711 9.912 1.00 95.50 92 LYS A O 1
ATOM 744 N N . LYS A 1 93 ? -10.472 -0.561 9.434 1.00 95.88 93 L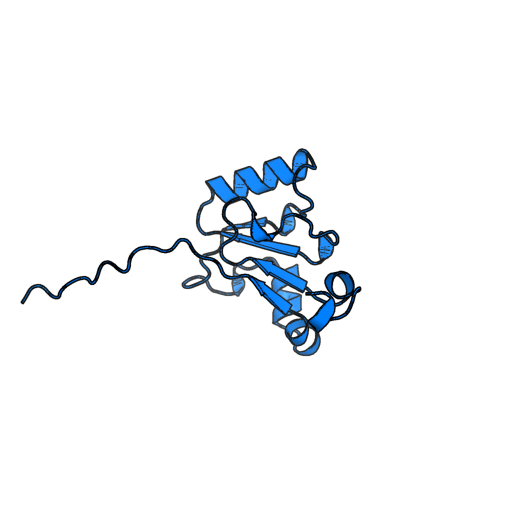YS A N 1
ATOM 745 C CA . LYS A 1 93 ? -10.865 -0.583 8.025 1.00 95.88 93 LYS A CA 1
ATOM 746 C C . LYS A 1 93 ? -9.671 -0.707 7.075 1.00 95.88 93 LYS A C 1
ATOM 748 O O . LYS A 1 93 ? -9.755 -0.277 5.932 1.00 95.88 93 LYS A O 1
ATOM 753 N N . LEU A 1 94 ? -8.550 -1.269 7.528 1.00 96.06 94 LEU A N 1
ATOM 754 C CA . LEU A 1 94 ? -7.369 -1.496 6.697 1.00 96.06 94 LEU A CA 1
ATOM 755 C C . LEU A 1 94 ? -7.296 -2.963 6.252 1.00 96.06 94 LEU A C 1
ATOM 757 O O . LEU A 1 94 ? -7.131 -3.864 7.071 1.00 96.06 94 LEU A O 1
ATOM 761 N N . ILE A 1 95 ? -7.385 -3.190 4.945 1.00 96.06 95 ILE A N 1
ATOM 762 C CA . ILE A 1 95 ? -7.157 -4.477 4.291 1.00 96.06 95 ILE A CA 1
ATOM 763 C C . ILE A 1 95 ? -5.698 -4.522 3.840 1.00 96.06 95 ILE A C 1
ATOM 765 O O . ILE A 1 95 ? -5.214 -3.619 3.157 1.00 96.06 95 ILE A O 1
ATOM 769 N N . ILE A 1 96 ? -4.996 -5.584 4.222 1.00 95.19 96 ILE A N 1
ATOM 770 C CA . ILE A 1 96 ? -3.583 -5.772 3.907 1.00 95.19 96 ILE A CA 1
ATOM 771 C C . ILE A 1 96 ? -3.432 -6.923 2.911 1.00 95.19 96 ILE A C 1
ATOM 773 O O . ILE A 1 96 ? -3.830 -8.051 3.199 1.00 95.19 96 ILE A O 1
ATOM 777 N N . TYR A 1 97 ? -2.839 -6.638 1.755 1.00 94.31 97 TYR A N 1
ATOM 778 C CA . TYR A 1 97 ? -2.384 -7.641 0.797 1.00 94.31 97 TYR A CA 1
ATOM 779 C C . TYR A 1 97 ? -0.901 -7.919 1.041 1.00 94.31 97 TYR A C 1
ATOM 781 O O . TYR A 1 97 ? -0.079 -7.005 1.108 1.00 94.31 97 TYR A O 1
ATOM 789 N N . ILE A 1 98 ? -0.566 -9.195 1.226 1.00 89.62 98 ILE A N 1
ATOM 790 C CA . ILE A 1 98 ? 0.802 -9.670 1.437 1.00 89.62 98 ILE A CA 1
ATOM 791 C C . ILE A 1 98 ? 0.992 -10.870 0.519 1.00 89.62 98 ILE A C 1
ATOM 793 O O . ILE A 1 98 ? 0.430 -11.936 0.761 1.00 89.62 98 ILE A O 1
ATOM 797 N N . ASN A 1 99 ? 1.779 -10.682 -0.535 1.00 85.88 99 ASN A N 1
ATOM 798 C CA . ASN A 1 99 ? 2.241 -11.755 -1.411 1.00 85.88 99 ASN A CA 1
ATOM 799 C C . ASN A 1 99 ? 3.726 -11.541 -1.740 1.00 85.88 99 ASN A C 1
ATOM 801 O O . ASN A 1 99 ? 4.061 -11.218 -2.881 1.00 85.88 99 ASN A O 1
ATOM 805 N N . PRO A 1 100 ? 4.620 -11.621 -0.736 1.00 77.81 100 PRO A N 1
ATOM 806 C CA . PRO A 1 100 ? 6.042 -11.471 -0.978 1.00 77.81 100 PRO A CA 1
ATOM 807 C C . PRO A 1 100 ? 6.503 -12.553 -1.959 1.00 77.81 100 PRO A C 1
ATOM 809 O O . PRO A 1 100 ? 5.918 -13.641 -1.980 1.00 77.81 100 PRO A O 1
ATOM 812 N N . PRO A 1 101 ? 7.552 -12.295 -2.759 1.00 71.12 101 PRO A N 1
ATOM 813 C CA . PRO A 1 101 ? 8.153 -13.353 -3.552 1.00 71.12 101 PRO A CA 1
ATOM 814 C C . PRO A 1 101 ? 8.488 -14.517 -2.616 1.00 71.12 101 PRO A C 1
ATOM 816 O O . PRO A 1 101 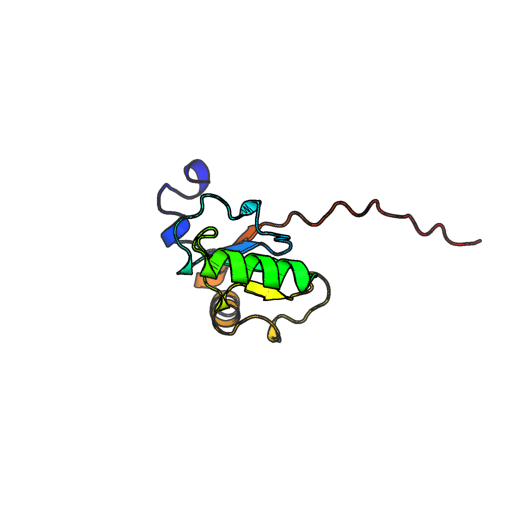? 9.058 -14.305 -1.542 1.00 71.12 101 PRO A O 1
ATOM 819 N N . TYR A 1 102 ? 8.108 -15.736 -3.005 1.00 60.69 102 TYR A N 1
ATOM 820 C CA . TYR A 1 102 ? 8.532 -16.949 -2.316 1.00 60.69 102 TYR A CA 1
ATOM 821 C C . TYR A 1 102 ? 10.050 -17.067 -2.482 1.00 60.69 102 TYR A C 1
ATOM 823 O O . TYR A 1 102 ? 10.541 -17.738 -3.385 1.00 60.69 102 TYR A O 1
ATOM 831 N N . ALA A 1 103 ? 10.809 -16.373 -1.638 1.00 53.84 103 ALA A N 1
ATOM 832 C CA . ALA A 1 103 ? 12.200 -16.699 -1.424 1.00 53.84 103 ALA A CA 1
ATOM 833 C C . ALA A 1 103 ? 12.182 -18.113 -0.850 1.00 53.84 103 ALA A C 1
ATOM 835 O O . ALA A 1 103 ? 11.680 -18.324 0.257 1.00 53.84 103 ALA A O 1
ATOM 836 N N . GLU A 1 104 ? 12.646 -19.095 -1.628 1.00 50.44 104 GLU A N 1
ATOM 837 C CA . GLU A 1 104 ? 12.947 -20.412 -1.085 1.00 50.44 104 GLU A CA 1
ATOM 838 C C . GLU A 1 104 ? 13.745 -20.178 0.192 1.00 50.44 104 GLU A C 1
ATOM 840 O O . GLU A 1 104 ? 14.797 -19.532 0.163 1.00 50.44 104 GLU A O 1
ATOM 845 N N . ALA A 1 105 ? 13.199 -20.622 1.325 1.00 49.47 105 ALA A N 1
ATOM 846 C CA . ALA A 1 105 ? 13.897 -20.566 2.589 1.00 49.47 105 ALA A CA 1
ATOM 847 C C . ALA A 1 105 ? 15.186 -21.370 2.408 1.00 49.47 105 ALA A C 1
ATOM 849 O O . ALA A 1 105 ? 15.198 -22.595 2.535 1.00 49.47 105 ALA A O 1
ATOM 850 N N . THR A 1 106 ? 16.279 -20.689 2.066 1.00 45.78 106 THR A N 1
ATOM 851 C CA . THR A 1 106 ? 17.600 -21.280 2.141 1.00 45.78 106 THR A CA 1
ATOM 852 C C . THR A 1 106 ? 17.809 -21.469 3.630 1.00 45.78 106 THR A C 1
ATOM 854 O O . THR A 1 106 ? 18.139 -20.529 4.348 1.00 45.78 106 THR A O 1
ATOM 857 N N . ASN A 1 107 ? 17.509 -22.676 4.112 1.00 46.69 107 ASN A N 1
ATOM 858 C CA . ASN A 1 107 ? 17.949 -23.137 5.412 1.00 46.69 107 ASN A CA 1
ATOM 859 C C . ASN A 1 107 ? 19.462 -22.950 5.402 1.00 46.69 107 ASN A C 1
ATOM 861 O O . ASN A 1 107 ? 20.178 -23.756 4.804 1.00 46.69 107 ASN A O 1
ATOM 865 N N . ALA A 1 108 ? 19.944 -21.868 6.012 1.00 50.09 108 ALA A N 1
ATOM 866 C CA . ALA A 1 108 ? 21.336 -21.735 6.376 1.00 50.09 108 ALA A CA 1
ATOM 867 C C . ALA A 1 108 ? 21.600 -22.878 7.357 1.00 50.09 108 ALA A C 1
ATOM 869 O O . ALA A 1 108 ? 21.384 -22.750 8.560 1.00 50.09 108 ALA A O 1
ATOM 870 N N . LYS A 1 109 ? 21.950 -24.054 6.821 1.00 46.62 109 LYS A N 1
ATOM 871 C CA . LYS A 1 109 ? 22.439 -25.167 7.615 1.00 46.62 109 LYS A CA 1
ATOM 872 C C . LYS A 1 109 ? 23.633 -24.609 8.364 1.00 46.62 109 LYS A C 1
ATOM 874 O O . LYS A 1 109 ? 24.618 -24.210 7.747 1.00 46.62 109 LYS A O 1
ATOM 879 N N . THR A 1 110 ? 23.493 -24.548 9.680 1.00 49.47 110 THR A N 1
ATOM 880 C CA . THR A 1 110 ? 24.572 -24.318 10.624 1.00 49.47 110 THR A CA 1
ATOM 881 C C . THR A 1 110 ? 25.765 -25.149 10.169 1.00 49.47 110 THR A C 1
ATOM 883 O O . THR A 1 110 ? 25.675 -26.378 10.121 1.00 49.47 110 THR A O 1
ATOM 886 N N . VAL A 1 111 ? 26.855 -24.493 9.771 1.00 49.88 111 VAL A N 1
ATOM 887 C CA . VAL A 1 111 ? 28.126 -25.195 9.603 1.00 49.88 111 VAL A CA 1
ATOM 888 C C . VAL A 1 111 ? 28.492 -25.678 11.003 1.00 49.88 111 VAL A C 1
ATOM 890 O O . VAL A 1 111 ? 28.660 -24.866 11.911 1.00 49.88 111 VAL A O 1
ATOM 893 N N . THR A 1 112 ? 28.443 -26.997 11.179 1.00 52.47 112 THR A N 1
ATOM 894 C CA . THR A 1 112 ? 28.856 -27.698 12.400 1.00 52.47 112 THR A CA 1
ATOM 895 C C . THR A 1 112 ? 30.361 -27.890 12.370 1.00 52.47 112 THR A C 1
ATOM 897 O O . THR A 1 112 ? 30.882 -28.107 11.251 1.00 52.47 112 THR A O 1
#

Foldseek 3Di:
DCVVCNPCLLVQAAEEEAAQQLNPVQPPRDNQVRYAYEHQDVVSLVNNLVCVVVVVGSHDNLRRDYDDPVPDDPVPHRPVVNVQCVDPVSVVRYHYHYDHPPPPPPPPPPPD

InterPro domains:
  IPR029063 S-adenosyl-L-methionine-dependent methyltransferase superfamily [G3DSA:3.40.50.150] (1-111)
  IPR029063 S-adenosyl-L-methionine-dependent methyltransferase superfamily [SSF53335] (10-105)